Protein AF-A0A947R9L1-F1 (afdb_monomer)

pLDDT: mean 87.02, std 12.1, range [45.31, 97.56]

Foldseek 3Di:
DLLVVLLVLLLVLLVVLLVQLCCLLVVVQCVVCPVPDDPVLSVVSNVVSNVSSVVSNVSSVVSVVCSVPVPVCLVVLLVQLVVLQVQLVVLVVLLPPPCNLVVQCVDSSSNDDDPCVSVVSNVSSVSSNVSSVSSVVVVVVVVVVD

Sequence (146 aa):
MYKNILRGFLIGGGIYLFLEAVLYLFNIRLYSVETVWPDSAVSYARLINQFLGSCFLFMVILAFEVQKNIEKYQPVIKTSGLWALFYGFLLIFISLSKDFSQAFNSLSSLYVWFPFYNQYLLLEAVFLIAYSMVVFLWISKKDGKQ

Structure (mmCIF, N/CA/C/O backbone):
data_AF-A0A947R9L1-F1
#
_entry.id   AF-A0A947R9L1-F1
#
loop_
_atom_site.group_PDB
_at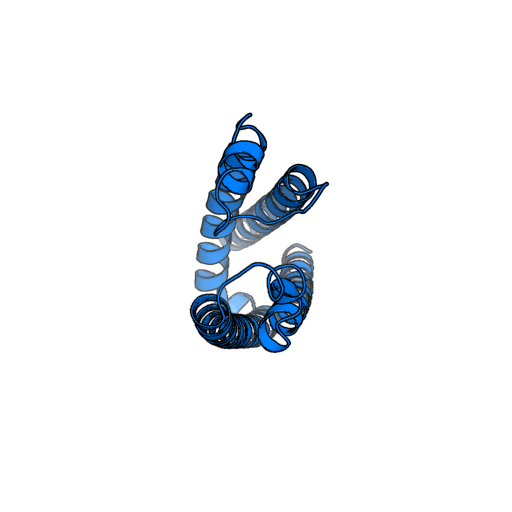om_site.id
_atom_site.type_symbol
_atom_site.label_atom_id
_atom_site.label_alt_id
_atom_site.label_comp_id
_atom_site.label_asym_id
_atom_site.label_entity_id
_atom_site.label_seq_id
_atom_site.pdbx_PDB_ins_code
_atom_site.Cartn_x
_atom_site.Cartn_y
_atom_site.Cartn_z
_atom_site.occupancy
_atom_site.B_iso_or_equiv
_atom_site.auth_seq_id
_atom_site.auth_comp_id
_atom_site.auth_asym_id
_atom_site.auth_atom_id
_atom_site.pdbx_PDB_model_num
ATOM 1 N N . MET A 1 1 ? -18.319 5.946 14.249 1.00 80.75 1 MET A N 1
ATOM 2 C CA . MET A 1 1 ? -17.795 6.805 13.166 1.00 80.75 1 MET A CA 1
ATOM 3 C C . MET A 1 1 ? -16.409 6.355 12.705 1.00 80.75 1 MET A C 1
ATOM 5 O O . MET A 1 1 ? -16.360 5.665 11.701 1.00 80.75 1 MET A O 1
ATOM 9 N N . TYR A 1 2 ? -15.322 6.600 13.454 1.00 88.12 2 TYR A N 1
ATOM 10 C CA . TYR A 1 2 ? -13.947 6.248 13.031 1.00 88.12 2 TYR A CA 1
ATOM 11 C C . TYR A 1 2 ? -13.737 4.774 12.654 1.00 88.12 2 TYR A C 1
ATOM 13 O O . TYR A 1 2 ? -13.112 4.497 11.641 1.00 88.12 2 TYR A O 1
ATOM 21 N N . LYS A 1 3 ? -14.342 3.830 13.392 1.00 89.25 3 LYS A N 1
ATOM 22 C CA . LYS A 1 3 ? -14.304 2.393 13.053 1.00 89.25 3 LYS A CA 1
ATOM 23 C C . LYS A 1 3 ? -14.872 2.101 11.655 1.00 89.25 3 LYS A C 1
ATOM 25 O O . LYS A 1 3 ? -14.294 1.311 10.924 1.00 89.25 3 LYS A O 1
ATOM 30 N N . ASN A 1 4 ? -15.972 2.751 11.267 1.00 91.81 4 ASN A N 1
ATOM 31 C CA . ASN A 1 4 ? -16.589 2.548 9.949 1.00 91.81 4 ASN A CA 1
ATOM 32 C C . ASN A 1 4 ? -15.761 3.203 8.837 1.00 91.81 4 ASN A C 1
ATOM 34 O O . ASN A 1 4 ? -15.628 2.624 7.766 1.00 91.81 4 ASN A O 1
ATOM 38 N N . ILE A 1 5 ? -15.161 4.367 9.109 1.00 94.25 5 ILE A N 1
ATOM 39 C CA . ILE A 1 5 ? -14.231 5.023 8.179 1.00 94.25 5 ILE A CA 1
ATOM 40 C C . ILE A 1 5 ? -13.006 4.128 7.954 1.00 94.25 5 ILE A C 1
ATOM 42 O O . ILE A 1 5 ? -12.636 3.871 6.815 1.00 94.25 5 ILE A O 1
ATOM 46 N N . LEU A 1 6 ? -12.432 3.576 9.027 1.00 94.25 6 LEU A N 1
ATOM 47 C CA . LEU A 1 6 ? -11.299 2.656 8.960 1.00 94.25 6 LEU A CA 1
ATOM 48 C C . LEU A 1 6 ? -11.631 1.378 8.173 1.00 94.25 6 LEU A C 1
ATOM 50 O O . LEU A 1 6 ? -10.818 0.931 7.371 1.00 94.25 6 LEU A O 1
ATOM 54 N N . ARG A 1 7 ? -12.844 0.824 8.335 1.00 95.00 7 ARG A N 1
ATOM 55 C CA . ARG A 1 7 ? -13.339 -0.264 7.467 1.00 95.00 7 ARG A CA 1
ATOM 56 C C . ARG A 1 7 ? -13.350 0.149 6.002 1.00 95.00 7 ARG A C 1
ATOM 58 O O . ARG A 1 7 ? -12.891 -0.618 5.167 1.00 95.00 7 ARG A O 1
ATOM 65 N N . GLY A 1 8 ? -13.843 1.351 5.705 1.00 95.12 8 GLY A N 1
ATOM 66 C CA . GLY A 1 8 ? -13.839 1.909 4.355 1.00 95.12 8 GLY A CA 1
ATOM 67 C C . GLY A 1 8 ? -12.434 1.975 3.757 1.00 95.12 8 GLY A C 1
ATOM 68 O O . GLY A 1 8 ? -12.235 1.498 2.645 1.00 95.12 8 GLY A O 1
ATOM 69 N N . PHE A 1 9 ? -11.449 2.468 4.515 1.00 94.94 9 PHE A N 1
ATOM 70 C CA . PHE A 1 9 ? -10.046 2.480 4.084 1.00 94.94 9 PHE A CA 1
ATOM 71 C C . PHE A 1 9 ? -9.499 1.076 3.811 1.00 94.94 9 PHE A C 1
ATOM 73 O O . PHE A 1 9 ? -8.845 0.873 2.796 1.00 94.94 9 PHE A O 1
ATOM 80 N N . LEU A 1 10 ? -9.778 0.101 4.680 1.00 95.06 10 LEU A N 1
ATOM 81 C CA . LEU A 1 10 ? -9.309 -1.276 4.493 1.00 95.06 10 LEU A CA 1
ATOM 82 C C . LEU A 1 10 ? -9.965 -1.957 3.284 1.00 95.06 10 LEU A C 1
ATOM 84 O O . LEU A 1 10 ? -9.292 -2.680 2.556 1.00 95.06 10 LEU A O 1
ATOM 88 N N . ILE A 1 11 ? -11.255 -1.706 3.038 1.00 96.56 11 ILE A N 1
ATOM 89 C CA . ILE A 1 11 ? -11.963 -2.213 1.854 1.00 96.56 11 ILE A CA 1
ATOM 90 C C . ILE A 1 11 ? -11.416 -1.555 0.587 1.00 96.56 11 ILE A C 1
ATOM 92 O O . ILE A 1 11 ? -11.067 -2.256 -0.357 1.00 96.56 11 ILE A O 1
ATOM 96 N N . GLY A 1 12 ? -11.311 -0.224 0.570 1.00 94.62 12 GLY A N 1
ATOM 97 C CA . GLY A 1 12 ? -10.774 0.520 -0.570 1.00 94.62 12 GLY A CA 1
ATOM 98 C C . GLY A 1 12 ? -9.332 0.123 -0.883 1.00 94.62 12 GLY A C 1
ATOM 99 O O . GLY A 1 12 ? -9.015 -0.171 -2.032 1.00 94.62 12 GLY A O 1
ATOM 100 N N . GLY A 1 13 ? -8.489 0.013 0.146 1.00 93.50 13 GLY A N 1
ATOM 101 C CA . GLY A 1 13 ? -7.124 -0.493 0.029 1.00 93.50 13 GLY A CA 1
ATOM 102 C C . GLY A 1 13 ? -7.082 -1.931 -0.487 1.00 93.50 13 GLY A C 1
ATOM 103 O O . GLY A 1 13 ? -6.314 -2.225 -1.392 1.00 93.50 13 GLY A O 1
ATOM 104 N N . GLY A 1 14 ? -7.953 -2.816 0.006 1.00 95.88 14 GLY A N 1
ATOM 105 C CA . GLY A 1 14 ? -8.079 -4.183 -0.506 1.00 95.88 14 GLY A CA 1
ATOM 106 C C . GLY A 1 14 ? -8.461 -4.234 -1.989 1.00 95.88 14 GLY A C 1
ATOM 107 O O . GLY A 1 14 ? -7.858 -4.981 -2.749 1.00 95.88 14 GLY A O 1
ATOM 108 N N . ILE A 1 15 ? -9.409 -3.408 -2.437 1.00 96.19 15 ILE A N 1
ATOM 109 C CA . ILE A 1 15 ? -9.782 -3.322 -3.860 1.00 96.19 15 ILE A CA 1
ATOM 110 C C . ILE A 1 15 ? -8.605 -2.814 -4.700 1.00 96.19 15 ILE A C 1
ATOM 112 O O . ILE A 1 15 ? -8.311 -3.379 -5.749 1.00 96.19 15 ILE A O 1
ATOM 116 N N . TYR A 1 16 ? -7.904 -1.785 -4.227 1.00 93.38 16 TYR A N 1
ATOM 117 C CA . TYR A 1 16 ? -6.718 -1.261 -4.898 1.00 93.38 16 TYR A CA 1
ATOM 118 C C . TYR A 1 16 ? -5.617 -2.327 -5.037 1.00 93.38 16 TYR A C 1
ATOM 120 O O . TYR A 1 16 ? -5.129 -2.561 -6.140 1.00 93.38 16 TYR A O 1
ATOM 128 N N . LEU A 1 17 ? -5.293 -3.051 -3.958 1.00 95.12 17 LEU A N 1
ATOM 129 C CA . LEU A 1 17 ? -4.298 -4.131 -3.988 1.00 95.12 17 LEU A CA 1
ATOM 130 C C . LEU A 1 17 ? -4.723 -5.281 -4.909 1.00 95.12 17 LEU A C 1
ATOM 132 O O . LEU A 1 17 ? -3.874 -5.914 -5.529 1.00 95.12 17 LEU A O 1
ATOM 136 N N . PHE A 1 18 ? -6.025 -5.549 -5.028 1.00 97.06 18 PHE A N 1
ATOM 137 C CA . PHE A 1 18 ? -6.540 -6.545 -5.965 1.00 97.06 18 PHE A CA 1
ATOM 138 C C . PHE A 1 18 ? -6.303 -6.124 -7.419 1.00 97.06 18 PHE A C 1
ATOM 140 O O . PHE A 1 18 ? -5.846 -6.934 -8.223 1.00 97.06 18 PHE A O 1
ATOM 147 N N . LEU A 1 19 ? -6.561 -4.858 -7.755 1.00 94.62 19 LEU A N 1
ATOM 148 C CA . LEU A 1 19 ? -6.281 -4.326 -9.090 1.00 94.62 19 LEU A CA 1
ATOM 149 C C . LEU A 1 19 ? -4.780 -4.355 -9.400 1.00 94.62 19 LEU A C 1
ATOM 151 O O . LEU A 1 19 ? -4.392 -4.813 -10.473 1.00 94.62 19 LEU A O 1
ATOM 155 N N . GLU A 1 20 ? -3.934 -3.953 -8.449 1.00 91.12 20 GLU A N 1
ATOM 156 C CA . GLU A 1 20 ? -2.478 -4.076 -8.575 1.00 91.12 20 GLU A CA 1
ATOM 157 C C . GLU A 1 20 ? -2.065 -5.532 -8.817 1.00 91.12 20 GLU A C 1
ATOM 159 O O . GLU A 1 20 ? -1.325 -5.817 -9.758 1.00 91.12 20 GLU A O 1
ATOM 164 N N . ALA A 1 21 ? -2.602 -6.479 -8.041 1.00 95.12 21 ALA A N 1
ATOM 165 C CA . ALA A 1 21 ? -2.315 -7.898 -8.215 1.00 95.12 21 ALA A CA 1
ATOM 166 C C . ALA A 1 21 ? -2.628 -8.392 -9.632 1.00 95.12 21 ALA A C 1
ATOM 168 O O . ALA A 1 21 ? -1.829 -9.127 -10.209 1.00 95.12 21 ALA A O 1
ATOM 169 N N . VAL A 1 22 ? -3.759 -7.969 -10.207 1.00 94.50 22 VAL A N 1
ATOM 170 C CA . VAL A 1 22 ? -4.134 -8.280 -11.594 1.00 94.50 22 VAL A CA 1
ATOM 171 C C . VAL A 1 22 ? -3.092 -7.717 -12.566 1.00 94.50 22 VAL A C 1
ATOM 173 O O . VAL A 1 22 ? -2.597 -8.453 -13.418 1.00 94.50 22 VAL A O 1
ATOM 176 N N . LEU A 1 23 ? -2.682 -6.453 -12.419 1.00 91.12 23 LEU A N 1
ATOM 177 C CA . LEU A 1 23 ? -1.663 -5.853 -13.292 1.00 91.12 23 LEU A CA 1
ATOM 178 C C . LEU A 1 23 ? -0.344 -6.641 -13.286 1.00 91.12 23 LEU A C 1
ATOM 180 O O . LEU A 1 23 ? 0.280 -6.803 -14.339 1.00 91.12 23 LEU A O 1
ATOM 184 N N . TYR A 1 24 ? 0.059 -7.146 -12.119 1.00 91.94 24 TYR A N 1
ATOM 185 C CA . TYR A 1 24 ? 1.265 -7.951 -11.955 1.00 91.94 24 TYR A CA 1
ATOM 186 C C . TYR A 1 24 ? 1.102 -9.387 -12.478 1.00 91.94 24 TYR A C 1
ATOM 188 O O . TYR A 1 24 ? 1.905 -9.830 -13.295 1.00 91.94 24 TYR A O 1
ATOM 196 N N . LEU A 1 25 ? 0.052 -10.113 -12.082 1.00 93.81 25 LEU A N 1
ATOM 197 C CA . LEU A 1 25 ? -0.156 -11.517 -12.472 1.00 93.81 25 LEU A CA 1
ATOM 198 C C . LEU A 1 25 ? -0.325 -11.691 -13.984 1.00 93.81 25 LEU A C 1
ATOM 200 O O . LEU A 1 25 ? 0.165 -12.668 -14.550 1.00 93.81 25 LEU A O 1
ATOM 204 N N . PHE A 1 26 ? -0.982 -10.732 -14.638 1.00 92.31 26 PHE A N 1
ATOM 205 C CA . PHE A 1 26 ? -1.188 -10.742 -16.086 1.00 92.31 26 PHE A CA 1
ATOM 206 C C . PHE A 1 26 ? -0.071 -10.033 -16.864 1.00 92.31 26 PHE A C 1
ATOM 208 O O . PHE A 1 26 ? -0.186 -9.873 -18.075 1.00 92.31 26 PHE A O 1
ATOM 215 N N . ASN A 1 27 ? 1.021 -9.631 -16.197 1.00 87.25 27 ASN A N 1
ATOM 216 C CA . ASN A 1 27 ? 2.189 -8.987 -16.809 1.00 87.25 27 ASN A CA 1
ATOM 217 C C . ASN A 1 27 ? 1.870 -7.731 -17.640 1.00 87.25 27 ASN A C 1
ATOM 219 O O . ASN A 1 27 ? 2.656 -7.345 -18.502 1.00 87.25 27 ASN A O 1
ATOM 223 N N . ILE A 1 28 ? 0.761 -7.047 -17.348 1.00 86.62 28 ILE A N 1
ATOM 224 C CA . ILE A 1 28 ? 0.283 -5.889 -18.122 1.00 86.62 28 ILE A CA 1
ATOM 225 C C . ILE A 1 28 ? 1.338 -4.772 -18.141 1.00 86.62 28 ILE A C 1
ATOM 227 O O . ILE A 1 28 ? 1.512 -4.079 -19.140 1.00 86.62 28 ILE A O 1
ATOM 231 N N . ARG A 1 29 ? 2.101 -4.631 -17.051 1.00 79.81 29 ARG A N 1
ATOM 232 C CA . ARG A 1 29 ? 3.173 -3.631 -16.918 1.00 79.81 29 ARG A CA 1
ATOM 233 C C . ARG A 1 29 ? 4.398 -3.897 -17.796 1.00 79.81 29 ARG A C 1
ATOM 235 O O . ARG A 1 29 ? 5.202 -2.989 -17.967 1.00 79.81 29 ARG A O 1
ATOM 242 N N . LEU A 1 30 ? 4.558 -5.108 -18.332 1.00 85.50 30 LEU A N 1
ATOM 243 C CA . LEU A 1 30 ? 5.708 -5.455 -19.170 1.00 85.50 30 LEU A CA 1
ATOM 244 C C . LEU A 1 30 ? 5.465 -5.181 -20.658 1.00 85.50 30 LEU A C 1
ATOM 246 O O . LEU A 1 30 ? 6.431 -5.107 -21.411 1.00 85.50 30 LEU A O 1
ATOM 250 N N . TYR A 1 31 ? 4.218 -4.955 -21.087 1.00 84.94 31 TYR A N 1
ATOM 251 C CA . TYR A 1 31 ? 3.885 -4.784 -22.508 1.00 84.94 31 TYR A CA 1
ATOM 252 C C . TYR A 1 31 ? 4.679 -3.681 -23.215 1.00 84.94 31 TYR A C 1
ATOM 254 O O . TYR A 1 31 ? 4.996 -3.817 -24.392 1.00 84.94 31 TYR A O 1
ATOM 262 N N . SER A 1 32 ? 5.031 -2.602 -22.515 1.00 77.12 32 SER A N 1
ATOM 263 C CA . SER A 1 32 ? 5.804 -1.497 -23.093 1.00 77.12 32 SER A CA 1
ATOM 264 C C . SER A 1 32 ? 7.302 -1.786 -23.232 1.00 77.12 32 SER A C 1
ATOM 266 O O . SER A 1 32 ? 7.981 -1.072 -23.966 1.00 77.12 32 SER A O 1
ATOM 268 N N . VAL A 1 33 ? 7.829 -2.798 -22.536 1.00 79.12 33 VAL A N 1
ATOM 269 C CA . VAL A 1 33 ? 9.270 -3.101 -22.493 1.00 79.12 33 VAL A CA 1
ATOM 270 C C . VAL A 1 33 ? 9.633 -4.414 -23.179 1.00 79.12 33 VAL A C 1
ATOM 272 O O . VAL A 1 33 ? 10.802 -4.622 -23.490 1.00 79.12 33 VAL A O 1
ATOM 275 N N . GLU A 1 34 ? 8.656 -5.273 -23.484 1.00 83.12 34 GLU A N 1
ATOM 276 C CA . GLU A 1 34 ? 8.879 -6.566 -24.150 1.00 83.12 34 GLU A CA 1
ATOM 277 C C . GLU A 1 34 ? 9.578 -6.448 -25.510 1.00 83.12 34 GLU A C 1
ATOM 279 O O . GLU A 1 34 ? 10.332 -7.338 -25.882 1.00 83.12 34 GLU A O 1
ATOM 284 N N . THR A 1 35 ? 9.383 -5.345 -26.238 1.00 82.25 35 THR A N 1
ATOM 285 C CA . THR A 1 35 ? 10.028 -5.121 -27.544 1.00 82.25 35 THR A CA 1
ATOM 286 C C . THR A 1 35 ? 11.398 -4.446 -27.448 1.00 82.25 35 THR A C 1
ATOM 288 O O . THR A 1 35 ? 12.048 -4.244 -28.470 1.00 82.25 35 THR A O 1
ATOM 291 N N . VAL A 1 36 ? 11.814 -4.027 -26.249 1.00 82.56 36 VAL A N 1
ATOM 292 C CA . VAL A 1 36 ? 13.035 -3.233 -26.020 1.00 82.56 36 VAL A CA 1
ATOM 293 C C . VAL A 1 36 ? 14.043 -3.997 -25.163 1.00 82.56 36 VAL A C 1
ATOM 295 O O . VAL A 1 36 ? 15.251 -3.846 -25.338 1.00 82.56 36 VAL A O 1
ATOM 298 N N . TRP A 1 37 ? 13.567 -4.800 -24.214 1.00 85.56 37 TRP A N 1
ATOM 299 C CA . TRP A 1 37 ? 14.410 -5.532 -23.277 1.00 85.56 37 TRP A CA 1
ATOM 300 C C . TRP A 1 37 ? 14.853 -6.891 -23.838 1.00 85.56 37 TRP A C 1
ATOM 302 O O . TRP A 1 37 ? 14.111 -7.513 -24.593 1.00 85.56 37 TRP A O 1
ATOM 312 N N . PRO A 1 38 ? 16.032 -7.404 -23.434 1.00 88.88 38 PRO A N 1
ATOM 313 C CA . PRO A 1 38 ? 16.433 -8.773 -23.745 1.00 88.88 38 PRO A CA 1
ATOM 314 C C . PRO A 1 38 ? 15.465 -9.805 -23.147 1.00 88.88 38 PRO A C 1
ATOM 316 O O . PRO A 1 38 ? 14.998 -9.638 -22.017 1.00 88.88 38 PRO A O 1
ATOM 319 N N . ASP A 1 39 ? 15.259 -10.928 -23.840 1.00 89.50 39 ASP A N 1
ATOM 320 C CA . ASP A 1 39 ? 14.345 -12.003 -23.411 1.00 89.50 39 ASP A CA 1
ATOM 321 C C . ASP A 1 39 ? 14.630 -12.530 -21.997 1.00 89.50 39 ASP A C 1
ATOM 323 O O . ASP A 1 39 ? 13.712 -12.891 -21.255 1.00 89.50 39 ASP A O 1
ATOM 327 N N . SER A 1 40 ? 15.903 -12.556 -21.594 1.00 90.50 40 SER A N 1
ATOM 328 C CA . SER A 1 40 ? 16.318 -12.966 -20.250 1.00 90.50 40 SER A CA 1
ATOM 329 C C . SER A 1 40 ? 15.808 -12.008 -19.168 1.00 90.50 40 SER A C 1
ATOM 331 O O . SER A 1 40 ? 15.322 -12.459 -18.130 1.00 90.50 40 SER A O 1
ATOM 333 N N . ALA A 1 41 ? 15.852 -10.697 -19.423 1.00 87.38 41 ALA A N 1
ATOM 334 C CA . ALA A 1 41 ? 15.333 -9.676 -18.519 1.00 87.38 41 ALA A CA 1
ATOM 335 C C . ALA A 1 41 ? 13.801 -9.729 -18.438 1.00 87.38 41 ALA A C 1
ATOM 337 O O . ALA A 1 41 ? 13.246 -9.682 -17.341 1.00 87.38 41 ALA A O 1
ATOM 338 N N . VAL A 1 42 ? 13.121 -9.906 -19.577 1.00 89.06 42 VAL A N 1
ATOM 339 C CA . VAL A 1 42 ? 11.658 -10.069 -19.628 1.00 89.06 42 VAL A CA 1
ATOM 340 C C . VAL A 1 42 ? 11.222 -11.319 -18.860 1.00 89.06 42 VAL A C 1
ATOM 342 O O . VAL A 1 42 ? 10.304 -11.258 -18.045 1.00 89.06 42 VAL A O 1
ATOM 345 N N . SER A 1 43 ? 11.900 -12.450 -19.067 1.00 90.62 43 SER A N 1
ATOM 346 C CA . SER A 1 43 ? 11.583 -13.716 -18.392 1.00 90.62 43 SER A CA 1
ATOM 347 C C . SER A 1 43 ? 11.750 -13.615 -16.875 1.00 90.62 43 SER A C 1
ATOM 349 O O . SER A 1 43 ? 10.874 -14.052 -16.126 1.00 90.62 43 SER A O 1
ATOM 351 N N . TYR A 1 44 ? 12.835 -12.985 -16.416 1.00 91.19 44 TYR A N 1
ATOM 352 C CA . TYR A 1 44 ? 13.043 -12.711 -14.996 1.00 91.19 44 TYR A CA 1
ATOM 353 C C . TYR A 1 44 ? 11.959 -11.781 -14.433 1.00 91.19 44 TYR A C 1
ATOM 355 O O . TYR A 1 44 ? 11.353 -12.083 -13.405 1.00 91.19 44 TYR A O 1
ATOM 363 N N . ALA A 1 45 ? 11.652 -10.683 -15.129 1.00 89.69 45 ALA A N 1
ATOM 364 C CA . ALA A 1 45 ? 10.632 -9.731 -14.701 1.00 89.69 45 ALA A CA 1
ATOM 365 C C . ALA A 1 45 ? 9.234 -10.365 -14.604 1.00 89.69 45 ALA A C 1
ATOM 367 O O . ALA A 1 45 ? 8.507 -10.080 -13.655 1.00 89.69 45 ALA A O 1
ATOM 368 N N . ARG A 1 46 ? 8.869 -11.272 -15.522 1.00 91.69 46 ARG A N 1
ATOM 369 C CA . ARG A 1 46 ? 7.595 -12.015 -15.466 1.00 91.69 46 ARG A CA 1
ATOM 370 C C . ARG A 1 46 ? 7.477 -12.864 -14.199 1.00 91.69 46 ARG A C 1
ATOM 372 O O . ARG A 1 46 ? 6.426 -12.854 -13.560 1.00 91.69 46 ARG A O 1
ATOM 379 N N . LEU A 1 47 ? 8.546 -13.563 -13.809 1.00 93.19 47 LEU A N 1
ATOM 380 C CA . LEU A 1 47 ? 8.570 -14.353 -12.573 1.00 93.19 47 LEU A CA 1
ATOM 381 C C . LEU A 1 47 ? 8.378 -13.458 -11.341 1.00 93.19 47 LEU A C 1
ATOM 383 O O . LEU A 1 47 ? 7.551 -13.751 -10.476 1.00 93.19 47 LEU A O 1
ATOM 387 N N . ILE A 1 48 ? 9.115 -12.345 -11.281 1.00 93.31 48 ILE A N 1
ATOM 388 C CA . ILE A 1 48 ? 9.018 -11.381 -10.180 1.00 93.31 48 ILE A CA 1
ATOM 389 C C . ILE A 1 48 ? 7.618 -10.768 -10.108 1.00 93.31 48 ILE A C 1
ATOM 391 O O . ILE A 1 48 ? 7.040 -10.698 -9.025 1.00 93.31 48 ILE A O 1
ATOM 395 N N . ASN A 1 49 ? 7.031 -10.395 -11.245 1.00 91.62 49 ASN A N 1
ATOM 396 C CA . ASN A 1 49 ? 5.667 -9.885 -11.308 1.00 91.62 49 ASN A CA 1
ATOM 397 C C . ASN A 1 49 ? 4.650 -10.903 -10.782 1.00 91.62 49 ASN A C 1
ATOM 399 O O . ASN A 1 49 ? 3.813 -10.552 -9.957 1.00 91.62 49 ASN A O 1
ATOM 403 N N . GLN A 1 50 ? 4.729 -12.171 -11.186 1.00 93.38 50 GLN A N 1
ATOM 404 C CA . GLN A 1 50 ? 3.807 -13.198 -10.691 1.00 93.38 50 GLN A CA 1
ATOM 405 C C . GLN A 1 50 ? 3.922 -13.407 -9.176 1.00 93.38 50 GLN A C 1
ATOM 407 O O . GLN A 1 50 ? 2.908 -13.545 -8.482 1.00 93.38 50 GLN A O 1
ATOM 412 N N . PHE A 1 51 ? 5.149 -13.386 -8.651 1.00 95.31 51 PHE A N 1
ATOM 413 C CA . PHE A 1 51 ? 5.392 -13.458 -7.215 1.00 95.31 51 PHE A CA 1
ATOM 414 C C . PHE A 1 51 ? 4.791 -12.250 -6.482 1.00 95.31 51 PHE A C 1
ATOM 416 O O . PHE A 1 51 ? 4.000 -12.424 -5.555 1.00 95.31 51 PHE A O 1
ATOM 423 N N . LEU A 1 52 ? 5.086 -11.030 -6.945 1.00 93.38 52 LEU A N 1
ATOM 424 C CA . LEU A 1 52 ? 4.540 -9.793 -6.379 1.00 93.38 52 LEU A CA 1
ATOM 425 C C . LEU A 1 52 ? 3.011 -9.769 -6.421 1.00 93.38 52 LEU A C 1
ATOM 427 O O . LEU A 1 52 ? 2.370 -9.454 -5.421 1.00 93.38 52 LEU A O 1
ATOM 431 N N . GLY A 1 53 ? 2.415 -10.160 -7.545 1.00 95.00 53 GLY A N 1
ATOM 432 C CA . GLY A 1 53 ? 0.968 -10.249 -7.691 1.00 95.00 53 GLY A CA 1
ATOM 433 C C . GLY A 1 53 ? 0.334 -11.237 -6.707 1.00 95.00 53 GLY A C 1
ATOM 434 O O . GLY A 1 53 ? -0.697 -10.939 -6.104 1.00 95.00 53 GLY A O 1
ATOM 435 N N . SER A 1 54 ? 0.991 -12.372 -6.452 1.00 96.44 54 SER A N 1
ATOM 436 C CA . SER A 1 54 ? 0.559 -13.338 -5.432 1.00 96.44 54 SER A CA 1
ATOM 437 C C . SER A 1 54 ? 0.636 -12.753 -4.016 1.00 96.44 54 SER A C 1
ATOM 439 O O . SER A 1 54 ? -0.294 -12.924 -3.223 1.00 96.44 54 SER A O 1
ATOM 441 N N . CYS A 1 55 ? 1.699 -12.005 -3.700 1.00 97.00 55 CYS A N 1
ATOM 442 C CA . CYS A 1 55 ? 1.807 -11.27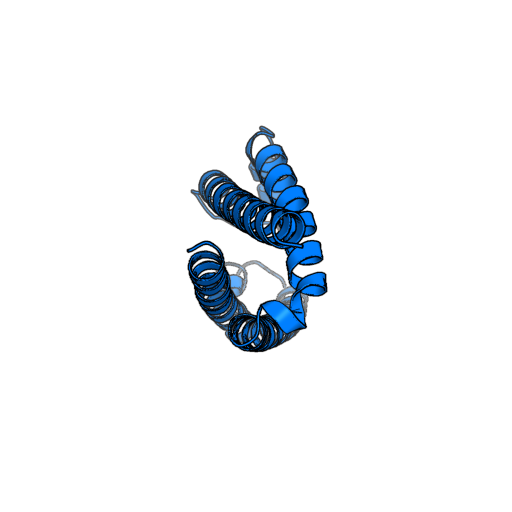2 -2.437 1.00 97.00 55 CYS A CA 1
ATOM 443 C C . CYS A 1 55 ? 0.688 -10.234 -2.286 1.00 97.00 55 CYS A C 1
ATOM 445 O O . CYS A 1 55 ? 0.091 -10.133 -1.214 1.00 97.00 55 CYS A O 1
ATOM 447 N N . PHE A 1 56 ? 0.355 -9.500 -3.351 1.00 96.12 56 PHE A N 1
ATOM 448 C CA . PHE A 1 56 ? -0.752 -8.549 -3.323 1.00 96.12 56 PHE A CA 1
ATOM 449 C C . PHE A 1 56 ? -2.092 -9.237 -3.058 1.00 96.12 56 PHE A C 1
ATOM 451 O O . PHE A 1 56 ? -2.809 -8.798 -2.163 1.00 96.12 56 PHE A O 1
ATOM 458 N N . LEU A 1 57 ? -2.406 -10.359 -3.720 1.00 96.56 57 LEU A N 1
ATOM 459 C CA . LEU A 1 57 ? -3.622 -11.131 -3.417 1.00 96.56 57 LEU A CA 1
ATOM 460 C C . LEU A 1 57 ? -3.680 -11.594 -1.957 1.00 96.56 57 LEU A C 1
ATOM 462 O O . LEU A 1 57 ? -4.736 -11.530 -1.327 1.00 96.56 57 LEU A O 1
ATOM 466 N N . PHE A 1 58 ? -2.554 -12.022 -1.388 1.00 97.25 58 PHE A N 1
ATOM 467 C CA . PHE A 1 58 ? -2.503 -12.370 0.028 1.00 97.25 58 PHE A CA 1
ATOM 468 C C . PHE A 1 58 ? -2.825 -11.160 0.921 1.00 97.25 58 PHE A C 1
ATOM 470 O O . PHE A 1 58 ? -3.641 -11.261 1.839 1.00 97.25 58 PHE A O 1
ATOM 477 N N . MET A 1 59 ? -2.269 -9.987 0.607 1.00 95.75 59 MET A N 1
ATOM 478 C CA . MET A 1 59 ? -2.573 -8.744 1.322 1.00 95.75 59 MET A CA 1
ATOM 479 C C . MET A 1 59 ? -4.043 -8.32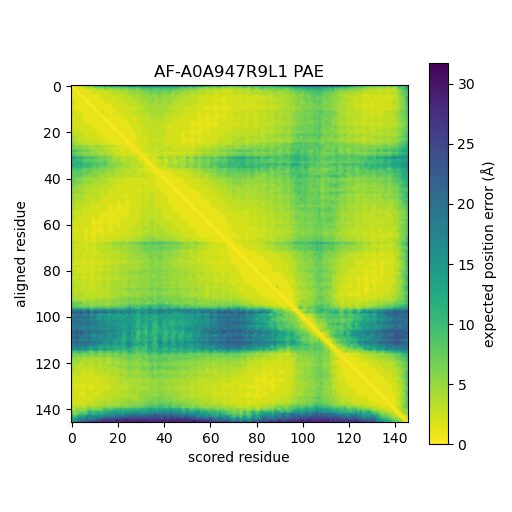2 1.185 1.00 95.75 59 MET A C 1
ATOM 481 O O . MET A 1 59 ? -4.613 -7.815 2.150 1.00 95.75 59 MET A O 1
ATOM 485 N N . VAL A 1 60 ? -4.685 -8.579 0.040 1.00 97.56 60 VAL A N 1
ATOM 486 C CA . VAL A 1 60 ? -6.132 -8.367 -0.158 1.00 97.56 60 VAL A CA 1
ATOM 487 C C . VAL A 1 60 ? -6.940 -9.200 0.835 1.00 97.56 60 VAL A C 1
ATOM 489 O O . VAL A 1 60 ? -7.816 -8.670 1.522 1.00 97.56 60 VAL A O 1
ATOM 492 N N . ILE A 1 61 ? -6.627 -10.494 0.955 1.00 96.69 61 ILE A N 1
ATOM 493 C CA . ILE A 1 61 ? -7.298 -11.400 1.899 1.00 96.69 61 ILE A CA 1
ATOM 494 C C . ILE A 1 61 ? -7.123 -10.889 3.331 1.00 96.69 61 ILE A C 1
ATOM 496 O O . ILE A 1 61 ? -8.100 -10.803 4.079 1.00 96.69 61 ILE A O 1
ATOM 500 N N . LEU A 1 62 ? -5.904 -10.486 3.702 1.00 95.62 62 LEU A N 1
ATOM 501 C CA . LEU A 1 62 ? -5.630 -9.923 5.023 1.00 95.62 62 LEU A CA 1
ATOM 502 C C . LEU A 1 62 ? -6.415 -8.632 5.275 1.00 95.62 62 LEU A C 1
ATOM 504 O O . LEU A 1 62 ? -7.009 -8.491 6.341 1.00 95.62 62 LEU A O 1
ATOM 508 N N . ALA A 1 63 ? -6.476 -7.711 4.310 1.00 95.44 63 ALA A N 1
ATOM 509 C CA . ALA A 1 63 ? -7.241 -6.473 4.441 1.00 95.44 63 ALA A CA 1
ATOM 510 C C . ALA A 1 63 ? 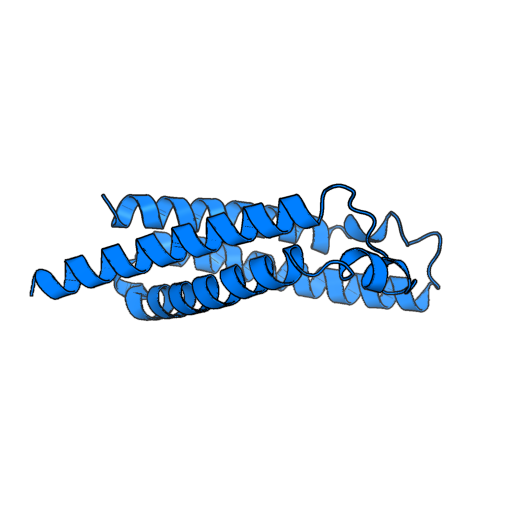-8.737 -6.755 4.673 1.00 95.44 63 ALA A C 1
ATOM 512 O O . ALA A 1 63 ? -9.352 -6.181 5.581 1.00 95.44 63 ALA A O 1
ATOM 513 N N . PHE A 1 64 ? -9.311 -7.697 3.915 1.00 96.44 64 PHE A N 1
ATOM 514 C CA . PHE A 1 64 ? -10.703 -8.115 4.075 1.00 96.44 64 PHE A CA 1
ATOM 515 C C . PHE A 1 64 ? -10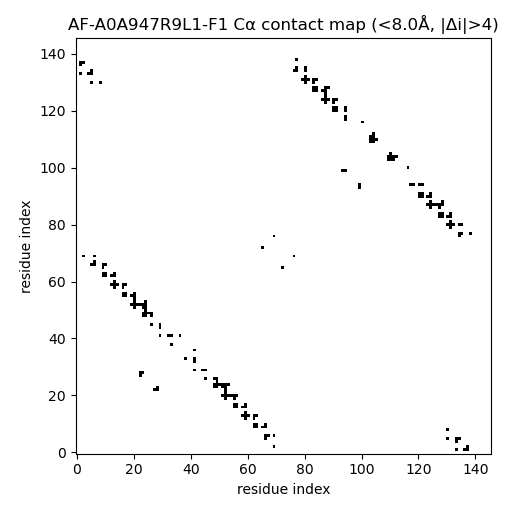.976 -8.891 5.362 1.00 96.44 64 PHE A C 1
ATOM 517 O O . PHE A 1 64 ? -12.106 -8.855 5.853 1.00 96.44 64 PHE A O 1
ATOM 524 N N . GLU A 1 65 ? -9.986 -9.572 5.928 1.00 96.12 65 GLU A N 1
ATOM 525 C CA . GLU A 1 65 ? -10.129 -10.236 7.221 1.00 96.12 65 GLU A CA 1
ATOM 526 C C . GLU A 1 65 ? -10.021 -9.234 8.380 1.00 96.12 65 GLU A C 1
ATOM 528 O O . GLU A 1 65 ? -10.876 -9.202 9.269 1.00 96.12 65 GLU A O 1
ATOM 533 N N . VAL A 1 66 ? -9.041 -8.328 8.324 1.00 95.62 66 VAL A N 1
ATOM 534 C CA . VAL A 1 66 ? -8.828 -7.282 9.334 1.00 95.62 66 VAL A CA 1
ATOM 535 C C . VAL A 1 66 ? -10.039 -6.350 9.436 1.00 95.62 66 VAL A C 1
ATOM 537 O O . VAL A 1 66 ? -10.454 -6.012 10.547 1.00 95.62 66 VAL A O 1
ATOM 540 N N . GLN A 1 67 ? -10.669 -5.972 8.316 1.00 95.38 67 GLN A N 1
ATOM 541 C CA . GLN A 1 67 ? -11.832 -5.071 8.351 1.00 95.38 67 GLN A CA 1
ATOM 542 C C . GLN A 1 67 ? -13.046 -5.672 9.083 1.00 95.38 67 GLN A C 1
ATOM 544 O O . GLN A 1 67 ? -13.790 -4.934 9.747 1.00 95.38 67 GLN A O 1
ATOM 549 N N . LYS A 1 68 ? -13.228 -7.005 9.034 1.00 94.31 68 LYS A N 1
ATOM 550 C CA . LYS A 1 68 ? -14.341 -7.679 9.724 1.00 94.31 68 LYS A CA 1
ATOM 551 C C . LYS A 1 68 ? -14.219 -7.465 11.228 1.00 94.31 68 LYS A C 1
ATOM 553 O O . LYS A 1 68 ? -15.176 -7.020 11.870 1.00 94.31 68 LYS A O 1
ATOM 558 N N . ASN A 1 69 ? -13.021 -7.699 11.771 1.00 93.25 69 ASN A N 1
ATOM 559 C CA . ASN A 1 69 ? -12.759 -7.675 13.208 1.00 93.25 69 ASN A CA 1
ATOM 560 C C . ASN A 1 69 ? -11.603 -6.737 13.603 1.00 93.25 69 ASN A C 1
ATOM 562 O O . ASN A 1 69 ? -10.597 -7.146 14.177 1.00 93.25 69 ASN A O 1
ATOM 566 N N . ILE A 1 70 ? -11.785 -5.444 13.327 1.00 93.00 70 ILE A N 1
ATOM 567 C CA . ILE A 1 70 ? -10.804 -4.375 13.595 1.00 93.00 70 ILE A CA 1
ATOM 568 C C . ILE A 1 70 ? -10.264 -4.379 15.031 1.00 93.00 70 ILE A C 1
ATOM 570 O O . ILE A 1 70 ? -9.091 -4.094 15.252 1.00 93.00 70 ILE A O 1
ATOM 574 N N . GLU A 1 71 ? -11.102 -4.686 16.022 1.00 91.94 71 GLU A N 1
ATOM 575 C CA . GLU A 1 71 ? -10.685 -4.663 17.429 1.00 91.94 71 GLU A CA 1
ATOM 576 C C . GLU A 1 71 ? -9.693 -5.778 17.749 1.00 91.94 71 GLU A C 1
ATOM 578 O O . GLU A 1 71 ? -8.703 -5.519 18.430 1.00 91.94 71 GLU A O 1
ATOM 583 N N . LYS A 1 72 ? -9.917 -6.981 17.205 1.00 94.50 72 LYS A N 1
ATOM 584 C CA . LYS A 1 72 ? -8.998 -8.118 17.343 1.00 94.50 72 LYS A CA 1
ATOM 585 C C . LYS A 1 72 ? -7.620 -7.806 16.753 1.00 94.50 72 LYS A C 1
ATOM 587 O O . LYS A 1 72 ? -6.608 -8.218 17.308 1.00 94.50 72 LYS A O 1
ATOM 592 N N . TYR A 1 73 ? -7.578 -7.060 15.651 1.00 95.19 73 TYR A N 1
ATOM 593 C CA . TYR A 1 73 ? -6.350 -6.751 14.913 1.00 95.19 73 TYR A CA 1
ATOM 594 C C . TYR A 1 73 ? -5.768 -5.363 15.227 1.00 95.19 73 TYR A C 1
ATOM 596 O O . TYR A 1 73 ? -4.959 -4.847 14.456 1.00 95.19 73 TYR A O 1
ATOM 604 N N . GLN A 1 74 ? -6.122 -4.756 16.367 1.00 93.25 74 GLN A N 1
ATOM 605 C CA . GLN A 1 74 ? -5.647 -3.419 16.746 1.00 93.25 74 GLN A CA 1
ATOM 606 C C . GLN A 1 74 ? -4.118 -3.232 16.636 1.00 93.25 74 GLN A C 1
ATOM 608 O O . GLN A 1 74 ? -3.714 -2.208 16.081 1.00 93.25 74 GLN A O 1
ATOM 613 N N . PRO A 1 75 ? -3.252 -4.158 17.106 1.00 94.12 75 PRO A N 1
ATOM 614 C CA . PRO A 1 75 ? -1.803 -3.977 16.996 1.00 94.12 75 PRO A CA 1
ATOM 615 C C . PRO A 1 75 ? -1.332 -3.906 15.541 1.00 94.12 75 PRO A C 1
ATOM 617 O O . PRO A 1 75 ? -0.536 -3.040 15.194 1.00 94.12 75 PRO A O 1
ATOM 620 N N . VAL A 1 76 ? -1.882 -4.763 14.676 1.00 94.12 76 VAL A N 1
ATOM 621 C CA . VAL A 1 76 ? -1.566 -4.789 13.240 1.00 94.12 76 VAL A CA 1
ATOM 622 C C . VAL A 1 76 ? -1.974 -3.473 12.588 1.00 94.12 76 VAL A C 1
ATOM 624 O O . VAL A 1 76 ? -1.183 -2.860 11.877 1.00 94.12 76 VAL A O 1
ATOM 627 N N . ILE A 1 77 ? -3.181 -2.991 12.890 1.00 94.75 77 ILE A N 1
ATOM 628 C CA . ILE A 1 77 ? -3.694 -1.719 12.375 1.00 94.75 77 ILE A CA 1
ATOM 629 C C . ILE A 1 77 ? -2.815 -0.556 12.844 1.00 94.75 77 ILE A C 1
ATOM 631 O O . ILE A 1 77 ? -2.419 0.269 12.023 1.00 94.75 77 ILE A O 1
ATOM 635 N N . LYS A 1 78 ? -2.442 -0.509 14.128 1.00 94.75 78 LYS A N 1
ATOM 636 C CA . LYS A 1 78 ? -1.555 0.528 14.674 1.00 94.75 78 LYS A CA 1
ATOM 637 C C . LYS A 1 78 ? -0.203 0.546 13.958 1.00 94.75 78 LYS A C 1
ATOM 639 O O . LYS A 1 78 ? 0.233 1.604 13.510 1.00 94.75 78 LYS A O 1
ATOM 644 N N . THR A 1 79 ? 0.431 -0.615 13.811 1.00 95.00 79 THR A N 1
ATOM 645 C CA . THR A 1 79 ? 1.718 -0.746 13.116 1.00 95.00 79 THR A CA 1
ATOM 646 C C . THR A 1 79 ? 1.600 -0.358 11.644 1.00 95.00 79 THR A C 1
ATOM 648 O O . THR A 1 79 ? 2.444 0.375 11.137 1.00 95.00 79 THR A O 1
ATOM 651 N N . SER A 1 80 ? 0.521 -0.764 10.968 1.00 94.44 80 SER A N 1
ATOM 652 C CA . SER A 1 80 ? 0.264 -0.355 9.582 1.00 94.44 80 SER A CA 1
ATOM 653 C C . SER A 1 80 ? 0.039 1.156 9.450 1.00 94.44 80 SER A C 1
ATOM 655 O O . SER A 1 80 ? 0.484 1.749 8.477 1.00 94.44 80 SER A O 1
ATOM 657 N N . GLY A 1 81 ? -0.595 1.801 10.437 1.00 95.00 81 GLY A N 1
ATOM 658 C CA . GLY A 1 81 ? -0.792 3.251 10.470 1.00 95.00 81 GLY A CA 1
ATOM 659 C C . GLY A 1 81 ? 0.525 4.016 10.609 1.00 95.00 81 GLY A C 1
ATOM 660 O O . GLY A 1 81 ? 0.727 5.010 9.915 1.00 95.00 81 GLY A O 1
ATOM 661 N N . LEU A 1 82 ? 1.447 3.531 11.449 1.00 95.56 82 LEU A N 1
ATOM 662 C CA . LEU A 1 82 ? 2.804 4.084 11.562 1.00 95.56 82 LEU A CA 1
ATOM 663 C C . LEU A 1 82 ? 3.583 3.943 10.250 1.00 95.56 82 LEU A C 1
ATOM 665 O O . LEU A 1 82 ? 4.175 4.913 9.781 1.00 95.56 82 LEU A O 1
ATOM 669 N N . TRP A 1 83 ? 3.530 2.761 9.633 1.00 95.81 83 TRP A N 1
ATOM 670 C CA . TRP A 1 83 ? 4.156 2.526 8.333 1.00 95.81 83 TRP A CA 1
ATOM 671 C C . TRP A 1 83 ? 3.563 3.397 7.230 1.00 95.81 83 TRP A C 1
ATOM 673 O O . TRP A 1 83 ? 4.316 3.976 6.454 1.00 95.81 83 TRP A O 1
ATOM 683 N N . ALA A 1 84 ? 2.239 3.545 7.190 1.00 94.94 84 ALA A N 1
ATOM 684 C CA . ALA A 1 84 ? 1.568 4.411 6.229 1.00 94.94 84 ALA A CA 1
ATOM 685 C C . ALA A 1 84 ? 1.982 5.878 6.400 1.00 94.94 84 ALA A C 1
ATOM 687 O O . ALA A 1 84 ? 2.199 6.564 5.409 1.00 94.94 84 ALA A O 1
ATOM 688 N N . LEU A 1 85 ? 2.158 6.353 7.639 1.00 96.69 85 LEU A N 1
ATOM 689 C CA . LEU A 1 85 ? 2.640 7.712 7.885 1.00 96.69 85 LEU A CA 1
ATOM 690 C C . LEU A 1 85 ? 4.059 7.907 7.351 1.00 96.69 85 LEU A C 1
ATOM 692 O O . LEU A 1 85 ? 4.315 8.845 6.601 1.00 96.69 85 LEU A O 1
ATOM 696 N N . PHE A 1 86 ? 4.968 7.006 7.733 1.00 96.56 86 PHE A N 1
ATOM 697 C CA . PHE A 1 86 ? 6.356 7.040 7.284 1.00 96.56 86 PHE A CA 1
ATOM 698 C C . PHE A 1 86 ? 6.440 7.005 5.755 1.00 96.56 86 PHE A C 1
ATOM 700 O O . PHE A 1 86 ? 7.087 7.856 5.146 1.00 96.56 86 PHE A O 1
ATOM 707 N N . TYR A 1 87 ? 5.740 6.056 5.136 1.00 94.44 87 TYR A N 1
ATOM 708 C CA . TYR A 1 87 ? 5.754 5.885 3.692 1.00 94.44 87 TYR A CA 1
ATOM 709 C C . TYR A 1 87 ? 5.100 7.070 2.970 1.00 94.44 87 TYR A C 1
ATOM 711 O O . TYR A 1 87 ? 5.654 7.561 1.994 1.00 94.44 87 TYR A O 1
ATOM 719 N N . GLY A 1 88 ? 4.000 7.619 3.491 1.00 94.31 88 GLY A N 1
ATOM 720 C CA . GLY A 1 88 ? 3.373 8.822 2.940 1.00 94.31 88 GLY A CA 1
ATOM 721 C C . GLY A 1 88 ? 4.318 10.029 2.923 1.00 94.31 88 GLY A C 1
ATOM 722 O O . GLY A 1 88 ? 4.426 10.713 1.907 1.00 94.31 88 GLY A O 1
ATOM 723 N N . PHE A 1 89 ? 5.076 10.263 4.000 1.00 94.88 89 PHE A N 1
ATOM 724 C CA . PHE A 1 89 ? 6.098 11.317 4.010 1.00 94.88 89 PHE A CA 1
ATOM 725 C C . PHE A 1 89 ? 7.246 11.042 3.039 1.00 94.88 89 PHE A C 1
ATOM 727 O O . PHE A 1 89 ? 7.718 11.970 2.379 1.00 94.88 89 PHE A O 1
ATOM 734 N N . LEU A 1 90 ? 7.671 9.783 2.916 1.00 93.44 90 LEU A N 1
ATOM 735 C CA . LEU A 1 90 ? 8.681 9.386 1.939 1.00 93.44 90 LEU A CA 1
ATOM 736 C C . LEU A 1 90 ? 8.219 9.697 0.507 1.00 93.44 90 LEU A C 1
ATOM 738 O O . LEU A 1 90 ? 8.988 10.257 -0.270 1.00 93.44 90 LEU A O 1
ATOM 742 N N . LEU A 1 91 ? 6.961 9.400 0.171 1.00 90.88 91 LEU A N 1
ATOM 743 C CA . LEU A 1 91 ? 6.387 9.698 -1.143 1.00 90.88 91 LEU A CA 1
ATOM 744 C C . LEU A 1 91 ? 6.314 11.205 -1.426 1.00 90.88 91 LEU A C 1
ATOM 746 O O . LEU A 1 91 ? 6.635 11.630 -2.535 1.00 90.88 91 LEU A O 1
ATOM 750 N N . ILE A 1 92 ? 5.964 12.025 -0.428 1.00 90.75 92 ILE A N 1
ATOM 751 C CA . ILE A 1 92 ? 6.008 13.493 -0.552 1.00 90.75 92 ILE A CA 1
ATOM 752 C C . ILE A 1 92 ? 7.438 13.961 -0.824 1.00 90.75 92 ILE A C 1
ATOM 754 O O . ILE A 1 92 ? 7.661 14.746 -1.744 1.00 90.75 92 ILE A O 1
ATOM 758 N N . PHE A 1 93 ? 8.411 13.471 -0.054 1.00 89.31 93 PHE A N 1
ATOM 759 C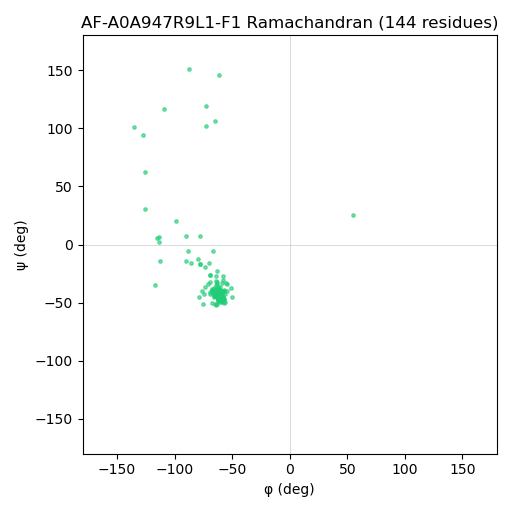 CA . PHE A 1 93 ? 9.818 13.820 -0.241 1.00 89.31 93 PHE A CA 1
ATOM 760 C C . PHE A 1 93 ? 10.303 13.474 -1.655 1.00 89.31 93 PHE A C 1
ATOM 762 O O . PHE A 1 93 ? 10.879 14.324 -2.336 1.00 89.31 93 PHE A O 1
ATOM 769 N N . ILE A 1 94 ? 10.000 12.260 -2.124 1.00 85.19 94 ILE A N 1
ATOM 770 C CA . ILE A 1 94 ? 10.322 11.808 -3.481 1.00 85.19 94 ILE A CA 1
ATOM 771 C C . ILE A 1 94 ? 9.654 12.714 -4.519 1.00 85.19 94 ILE A C 1
ATOM 773 O O . ILE A 1 94 ? 10.324 13.189 -5.434 1.00 85.19 94 ILE A O 1
ATOM 777 N N . SER A 1 95 ? 8.365 13.023 -4.363 1.00 84.06 95 SER A N 1
ATOM 778 C CA . SER A 1 95 ? 7.646 13.868 -5.320 1.00 84.06 95 SER A 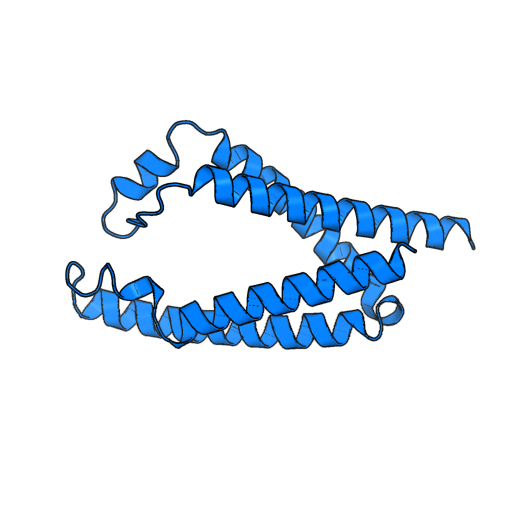CA 1
ATOM 779 C C . SER A 1 95 ? 8.173 15.307 -5.392 1.00 84.06 95 SER A C 1
ATOM 781 O O 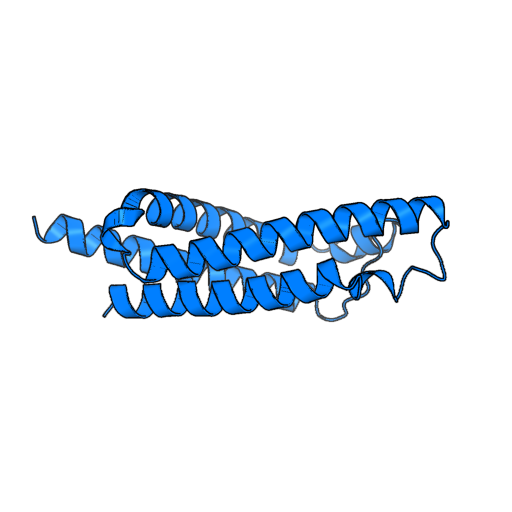. SER A 1 95 ? 7.984 15.959 -6.419 1.00 84.06 95 SER A O 1
ATOM 783 N N . LEU A 1 96 ? 8.766 15.832 -4.318 1.00 83.75 96 LEU A N 1
ATOM 784 C CA . LEU A 1 96 ? 9.332 17.185 -4.282 1.00 83.75 96 LEU A CA 1
ATOM 785 C C . LEU A 1 96 ? 10.774 17.240 -4.801 1.00 83.75 96 LEU A C 1
ATOM 787 O O . LEU A 1 96 ? 11.280 18.322 -5.112 1.00 83.75 96 LEU A O 1
ATOM 791 N N . SER A 1 97 ? 11.447 16.092 -4.901 1.00 82.31 97 SER A N 1
ATOM 792 C CA . SER A 1 97 ? 12.802 16.013 -5.436 1.00 82.31 97 SER A CA 1
ATOM 793 C C . SER A 1 97 ? 12.798 16.209 -6.959 1.00 82.31 97 SER A C 1
ATOM 795 O O . SER A 1 97 ? 12.162 15.467 -7.707 1.00 82.31 97 SER A O 1
ATOM 797 N N . LYS A 1 98 ? 13.489 17.260 -7.425 1.00 61.88 98 LYS A N 1
ATOM 798 C CA . LYS A 1 98 ? 13.395 17.768 -8.808 1.00 61.88 98 LYS A CA 1
ATOM 799 C C . LYS A 1 98 ? 13.858 16.777 -9.885 1.00 61.88 98 LYS A C 1
ATOM 801 O O . LYS A 1 98 ? 13.369 16.864 -11.007 1.00 61.88 98 LYS A O 1
ATOM 806 N N . ASP A 1 99 ? 14.700 15.805 -9.533 1.00 65.56 99 ASP A N 1
ATOM 807 C CA . ASP A 1 99 ? 15.369 14.928 -10.504 1.00 65.56 99 ASP A CA 1
ATOM 808 C C . ASP A 1 99 ? 14.931 13.458 -10.441 1.00 65.56 99 ASP A C 1
ATOM 810 O O . ASP A 1 99 ? 15.443 12.642 -11.201 1.00 65.56 99 ASP A O 1
ATOM 814 N N . PHE A 1 100 ? 13.984 13.070 -9.579 1.00 65.25 100 PHE A N 1
ATOM 815 C CA . PHE A 1 100 ? 13.670 11.645 -9.380 1.00 65.25 100 PHE A CA 1
ATOM 816 C C . PHE A 1 100 ? 13.141 10.962 -10.647 1.00 65.25 100 PHE A C 1
ATOM 818 O O . PHE A 1 100 ? 13.624 9.904 -11.039 1.00 65.25 100 PHE A O 1
ATOM 825 N N . SER A 1 101 ? 12.197 11.601 -11.344 1.00 62.59 101 SER A N 1
ATOM 826 C CA . SER A 1 101 ? 11.680 11.093 -12.622 1.00 62.59 101 SER A CA 1
ATOM 827 C C . SER A 1 101 ? 12.758 11.098 -13.714 1.00 62.59 101 SER A C 1
ATOM 829 O O . SER A 1 101 ? 12.853 10.158 -14.499 1.00 62.59 101 SER A O 1
ATOM 831 N N . GLN A 1 102 ? 13.630 12.112 -13.747 1.00 63.69 102 GLN A N 1
ATOM 832 C CA . GLN A 1 102 ? 14.734 12.172 -14.712 1.00 63.69 102 GLN A CA 1
ATOM 833 C C . GLN A 1 102 ? 15.791 11.084 -14.462 1.00 63.69 102 GLN A C 1
ATOM 835 O O . GLN A 1 102 ? 16.264 10.475 -15.418 1.00 63.69 102 GLN A O 1
ATOM 840 N N . ALA A 1 103 ? 16.114 10.793 -13.199 1.00 64.69 103 ALA A N 1
ATOM 841 C CA . ALA A 1 103 ? 17.063 9.754 -12.805 1.00 64.69 103 ALA A CA 1
ATOM 842 C C . ALA A 1 103 ? 16.546 8.329 -13.078 1.00 64.69 103 ALA A C 1
ATOM 844 O O . ALA A 1 103 ? 17.334 7.445 -13.399 1.00 64.69 103 ALA A O 1
ATOM 845 N N . PHE A 1 104 ? 15.231 8.099 -12.986 1.00 62.84 104 PHE A N 1
ATOM 846 C CA . PHE A 1 104 ? 14.617 6.816 -13.356 1.00 62.84 104 PHE A CA 1
ATOM 847 C C . PHE A 1 104 ? 14.507 6.643 -14.875 1.00 62.84 104 PHE A C 1
ATOM 849 O O . PHE A 1 104 ? 14.782 5.567 -15.397 1.00 62.84 104 PHE A O 1
ATOM 856 N N . ASN A 1 105 ? 14.165 7.709 -15.602 1.00 60.34 105 ASN A N 1
ATOM 857 C CA . ASN A 1 105 ? 14.018 7.656 -17.058 1.00 60.34 105 ASN A CA 1
ATOM 858 C C . ASN A 1 105 ? 15.352 7.571 -17.816 1.00 60.34 105 ASN A C 1
ATOM 860 O O . ASN A 1 105 ? 15.356 7.180 -18.981 1.00 60.34 105 ASN A O 1
ATOM 864 N N . SER A 1 106 ? 16.475 7.934 -17.189 1.00 63.03 106 SER A N 1
ATOM 865 C CA . SER A 1 106 ? 17.807 7.842 -17.801 1.00 63.03 106 SER A CA 1
ATOM 866 C C . SER A 1 106 ? 18.404 6.430 -17.772 1.00 63.03 106 SER A C 1
ATOM 868 O O . SER A 1 106 ? 19.381 6.168 -18.473 1.00 63.03 106 SER A O 1
ATOM 870 N N . LEU A 1 107 ? 17.814 5.505 -17.005 1.00 63.28 107 LEU A N 1
ATOM 871 C CA . LEU A 1 107 ? 18.241 4.111 -16.911 1.00 63.28 107 LEU A CA 1
ATOM 872 C C . LEU A 1 107 ? 17.212 3.203 -17.592 1.00 63.28 107 LEU A C 1
ATOM 874 O O . LEU A 1 107 ? 16.081 3.080 -17.133 1.00 63.28 107 LEU A O 1
ATOM 878 N N . SER A 1 108 ? 17.609 2.505 -18.660 1.00 56.94 108 SER A N 1
ATOM 879 C CA . SER A 1 108 ? 16.713 1.644 -19.454 1.00 56.94 108 SER A CA 1
ATOM 880 C C . SER A 1 108 ? 16.036 0.529 -18.647 1.00 56.94 108 SER A C 1
ATOM 882 O O . SER A 1 108 ? 14.949 0.083 -19.006 1.00 56.94 108 SER A O 1
ATOM 884 N N . SER A 1 109 ? 16.664 0.086 -17.554 1.00 56.59 109 SER A N 1
ATOM 885 C CA . SER A 1 109 ? 16.118 -0.902 -16.613 1.00 56.59 109 SER A CA 1
ATOM 886 C C . SER A 1 109 ? 15.082 -0.327 -15.641 1.00 56.59 109 SER A C 1
ATOM 888 O O . SER A 1 109 ? 14.342 -1.087 -15.023 1.00 56.59 109 SER A O 1
ATOM 890 N N . LEU A 1 110 ? 15.031 0.999 -15.496 1.00 59.88 110 LEU A N 1
ATOM 891 C CA . LEU A 1 110 ? 14.123 1.740 -14.616 1.00 59.88 110 LEU A CA 1
ATOM 892 C C . LEU A 1 110 ? 13.115 2.587 -15.402 1.00 59.88 110 LEU A C 1
ATOM 894 O O . LEU A 1 110 ? 12.349 3.347 -14.806 1.00 59.88 110 LEU A O 1
ATOM 898 N N . TYR A 1 111 ? 13.105 2.449 -16.731 1.00 58.12 111 TYR A N 1
ATOM 899 C CA . TYR A 1 111 ? 12.219 3.194 -17.605 1.00 58.12 111 TYR A CA 1
ATOM 900 C C . TYR A 1 111 ? 10.764 2.816 -17.330 1.00 58.12 111 TYR A C 1
ATOM 902 O O . TYR A 1 111 ? 10.288 1.744 -17.703 1.00 58.12 111 TYR A O 1
ATOM 910 N N . VAL A 1 112 ? 10.049 3.729 -16.682 1.00 59.03 112 VAL A N 1
ATOM 911 C CA . VAL A 1 112 ? 8.610 3.642 -16.457 1.00 59.03 112 VAL A CA 1
ATOM 912 C C . VAL A 1 112 ? 8.014 4.947 -16.959 1.00 59.03 112 VAL A C 1
ATOM 914 O O . VAL A 1 112 ? 7.978 5.951 -16.247 1.00 59.03 112 VAL A O 1
ATOM 917 N N . TRP A 1 113 ? 7.561 4.958 -18.215 1.00 56.69 113 TRP A N 1
ATOM 918 C CA . TRP A 1 113 ? 6.878 6.130 -18.753 1.00 56.69 113 TRP A CA 1
ATOM 919 C C . TRP A 1 113 ? 5.483 6.241 -18.138 1.00 56.69 113 TRP A C 1
ATOM 921 O O . TRP A 1 113 ? 4.555 5.528 -18.521 1.00 56.69 113 TRP A O 1
ATOM 931 N N . PHE A 1 114 ? 5.340 7.146 -17.171 1.00 66.62 114 PHE A N 1
ATOM 932 C CA . PHE A 1 114 ? 4.050 7.504 -16.598 1.00 66.62 114 PHE A CA 1
ATOM 933 C C . PHE A 1 114 ? 3.952 9.037 -16.464 1.00 66.62 114 PHE A C 1
ATOM 935 O O . PHE A 1 114 ? 4.529 9.617 -15.540 1.00 66.62 114 PHE A O 1
ATOM 942 N N . PRO A 1 115 ? 3.247 9.731 -17.382 1.00 58.97 115 PRO A N 1
ATOM 943 C CA . PRO A 1 115 ? 3.290 11.196 -17.512 1.00 58.97 115 PRO A CA 1
ATOM 944 C C . PRO A 1 115 ? 2.694 11.969 -16.320 1.00 58.97 115 PRO A C 1
ATOM 946 O O . PRO A 1 115 ? 2.821 13.189 -16.261 1.00 58.97 115 PRO A O 1
ATOM 949 N N . PHE A 1 116 ? 2.099 11.271 -15.347 1.00 73.12 116 PHE A N 1
ATOM 950 C CA . PHE A 1 116 ? 1.539 11.847 -14.121 1.00 73.12 116 PHE A CA 1
ATOM 951 C C . PHE A 1 116 ? 2.091 11.188 -12.846 1.00 73.12 116 PHE A C 1
ATOM 953 O O . PHE A 1 116 ? 1.394 11.083 -11.838 1.00 73.12 116 PHE A O 1
ATOM 960 N N . TYR A 1 117 ? 3.336 10.702 -12.888 1.00 76.00 117 TYR A N 1
ATOM 961 C CA . TYR A 1 117 ? 3.927 9.926 -11.790 1.00 76.00 117 TYR A CA 1
ATOM 962 C C . TYR A 1 117 ? 4.003 10.704 -10.482 1.00 76.00 117 TYR A C 1
ATOM 964 O O . TYR A 1 117 ? 3.563 10.206 -9.454 1.00 76.00 117 TYR A O 1
ATOM 972 N N . ASN A 1 118 ? 4.443 11.961 -10.515 1.00 80.19 118 ASN A N 1
ATOM 973 C CA . ASN A 1 118 ? 4.518 12.775 -9.300 1.00 80.19 118 ASN A CA 1
ATOM 974 C C . ASN A 1 118 ? 3.127 13.050 -8.703 1.00 80.19 118 ASN A C 1
ATOM 976 O O . ASN A 1 118 ? 2.948 12.972 -7.492 1.00 80.19 118 ASN A O 1
ATOM 980 N N . GLN A 1 119 ? 2.118 13.319 -9.537 1.00 85.31 119 GLN A N 1
ATOM 981 C CA . GLN A 1 119 ? 0.737 13.515 -9.085 1.00 85.31 119 GLN A CA 1
ATOM 982 C C . GLN A 1 119 ? 0.169 12.237 -8.464 1.00 85.31 119 GLN A C 1
ATOM 984 O O . GLN A 1 119 ? -0.517 12.300 -7.446 1.00 85.31 119 GLN A O 1
ATOM 989 N N . TYR A 1 120 ? 0.482 11.085 -9.056 1.00 84.44 120 TYR A N 1
ATOM 990 C CA . TYR A 1 120 ? 0.124 9.781 -8.518 1.00 84.44 120 TYR A CA 1
ATOM 991 C C . TYR A 1 120 ? 0.776 9.531 -7.147 1.00 84.44 120 TYR A C 1
ATOM 993 O O . TYR A 1 120 ? 0.067 9.198 -6.200 1.00 84.44 120 TYR A O 1
ATOM 1001 N N . LEU A 1 121 ? 2.084 9.792 -7.001 1.00 85.56 121 LEU A N 1
ATOM 1002 C CA . LEU A 1 121 ? 2.788 9.657 -5.718 1.00 85.56 121 LEU A CA 1
ATOM 1003 C C . LEU A 1 121 ? 2.197 10.567 -4.633 1.00 85.56 121 LEU A C 1
ATOM 1005 O O . LEU A 1 121 ? 2.034 10.143 -3.491 1.00 85.56 121 LEU A O 1
ATOM 1009 N N . LEU A 1 122 ? 1.850 11.812 -4.978 1.00 89.25 122 LEU A N 1
ATOM 1010 C CA . LEU A 1 122 ? 1.210 12.742 -4.043 1.00 89.25 122 LEU A CA 1
ATOM 1011 C C . LEU A 1 122 ? -0.182 12.268 -3.628 1.00 89.25 122 LEU A C 1
ATOM 1013 O O . LEU A 1 122 ? -0.528 12.359 -2.451 1.00 89.25 122 LEU A O 1
ATOM 1017 N N . LEU A 1 123 ? -0.976 11.755 -4.569 1.00 91.19 123 LEU A N 1
ATOM 1018 C CA . LEU A 1 123 ? -2.295 11.209 -4.265 1.00 91.19 123 LEU A CA 1
ATOM 1019 C C . LEU A 1 123 ? -2.179 10.018 -3.305 1.00 91.19 123 LEU A C 1
ATOM 1021 O O . LEU A 1 123 ? -2.872 9.983 -2.287 1.00 91.19 123 LEU A O 1
ATOM 1025 N N . GLU A 1 124 ? -1.274 9.081 -3.592 1.00 90.50 124 GLU A N 1
ATOM 1026 C CA . GLU A 1 124 ? -1.002 7.928 -2.731 1.00 90.50 124 GLU A CA 1
ATOM 1027 C C . GLU A 1 124 ? -0.537 8.371 -1.335 1.00 90.50 124 GLU A C 1
ATOM 1029 O O . GLU A 1 124 ? -1.066 7.902 -0.323 1.00 90.50 124 GLU A O 1
ATOM 1034 N N . ALA A 1 125 ? 0.362 9.355 -1.259 1.00 93.62 125 ALA A N 1
ATOM 1035 C CA . ALA A 1 125 ? 0.812 9.927 0.005 1.00 93.62 125 ALA A CA 1
ATOM 1036 C C . ALA A 1 125 ? -0.340 10.505 0.840 1.00 93.62 125 ALA A C 1
ATOM 1038 O O . ALA A 1 125 ? -0.434 10.235 2.040 1.00 93.62 125 ALA A O 1
ATOM 1039 N N . VAL A 1 126 ? -1.238 11.271 0.213 1.00 94.19 126 VAL A N 1
ATOM 1040 C CA . VAL A 1 126 ? -2.411 11.849 0.883 1.00 94.19 126 VAL A CA 1
ATOM 1041 C C . VAL A 1 126 ? -3.312 10.748 1.439 1.00 94.19 126 VAL A C 1
ATOM 1043 O O . VAL A 1 126 ? -3.736 10.838 2.593 1.00 94.19 126 VAL A O 1
ATOM 1046 N N . PHE A 1 127 ? -3.567 9.685 0.670 1.00 93.25 127 PHE A N 1
ATOM 1047 C CA . PHE A 1 127 ? -4.365 8.549 1.138 1.00 93.25 127 PHE A CA 1
ATOM 1048 C C . PHE A 1 127 ? -3.735 7.846 2.346 1.00 93.25 127 PHE A C 1
ATOM 1050 O O . PHE A 1 127 ? -4.439 7.543 3.313 1.00 93.25 127 PHE A O 1
ATOM 1057 N N . LEU A 1 128 ? -2.419 7.622 2.325 1.00 95.00 128 LEU A N 1
ATOM 1058 C CA . LEU A 1 128 ? -1.689 6.969 3.414 1.00 95.00 128 LEU A CA 1
ATOM 1059 C C . LEU A 1 128 ? -1.674 7.808 4.697 1.00 95.00 128 LEU A C 1
ATOM 1061 O O . LEU A 1 128 ? -1.903 7.281 5.790 1.00 95.00 128 LEU A O 1
ATOM 1065 N N . ILE A 1 129 ? -1.462 9.119 4.571 1.00 96.44 129 ILE A N 1
ATOM 1066 C CA . ILE A 1 129 ? -1.501 10.048 5.704 1.00 96.44 129 ILE A CA 1
ATOM 1067 C C . ILE A 1 129 ? -2.919 10.116 6.273 1.00 96.44 129 ILE A C 1
ATOM 1069 O O . ILE A 1 129 ? -3.094 9.992 7.485 1.00 96.44 129 ILE A O 1
ATOM 1073 N N . ALA A 1 130 ? -3.943 10.225 5.421 1.00 95.81 130 ALA A N 1
ATOM 1074 C CA . ALA A 1 130 ? -5.337 10.227 5.857 1.00 95.81 130 ALA A CA 1
ATOM 1075 C C . ALA A 1 130 ? -5.707 8.931 6.601 1.00 95.81 130 ALA A C 1
ATOM 1077 O O . ALA A 1 130 ? -6.301 8.990 7.681 1.00 95.81 130 ALA A O 1
ATOM 1078 N N . TYR A 1 131 ? -5.303 7.767 6.079 1.00 96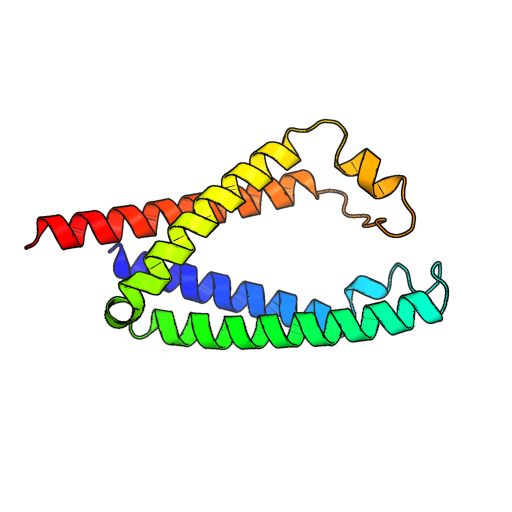.06 131 TYR A N 1
ATOM 1079 C CA . TYR A 1 131 ? -5.464 6.482 6.763 1.00 96.06 131 TYR A CA 1
ATOM 1080 C C . TYR A 1 131 ? -4.799 6.494 8.144 1.00 96.06 131 TYR A C 1
ATOM 1082 O O . TYR A 1 131 ? -5.431 6.153 9.146 1.00 96.06 131 TYR A O 1
ATOM 1090 N N . SER A 1 132 ? -3.546 6.943 8.212 1.00 96.81 132 SER A N 1
ATOM 1091 C CA . SER A 1 132 ? -2.786 7.007 9.456 1.00 96.81 132 SER A CA 1
ATOM 1092 C C . SER A 1 132 ? -3.449 7.908 10.504 1.00 96.81 132 SER A C 1
ATOM 1094 O O . SER A 1 132 ? -3.632 7.506 11.656 1.00 96.81 132 SER A O 1
ATOM 1096 N N . MET A 1 133 ? -3.919 9.092 10.096 1.00 96.06 133 MET A N 1
ATOM 1097 C CA . MET A 1 133 ? -4.666 10.002 10.967 1.00 96.06 133 MET A CA 1
ATOM 1098 C C . MET A 1 133 ? -5.930 9.336 11.524 1.00 96.06 133 MET A C 1
ATOM 1100 O O . MET A 1 133 ? -6.194 9.422 12.724 1.00 96.06 133 MET A O 1
ATOM 1104 N N . VAL A 1 134 ? -6.693 8.618 10.691 1.00 95.69 134 VAL A N 1
ATOM 1105 C CA . VAL A 1 134 ? -7.887 7.882 11.141 1.00 95.69 134 VAL A CA 1
ATOM 1106 C C . VAL A 1 134 ? -7.530 6.785 12.145 1.00 95.69 134 VAL A C 1
ATOM 1108 O O . VAL A 1 134 ? -8.245 6.625 13.138 1.00 95.69 134 VAL A O 1
ATOM 1111 N N . VAL A 1 135 ? -6.427 6.059 11.933 1.00 95.38 135 VAL A N 1
ATOM 1112 C CA . VAL A 1 135 ? -5.932 5.043 12.874 1.00 95.38 135 VAL A CA 1
ATOM 1113 C C . VAL A 1 135 ? -5.613 5.667 14.234 1.00 95.38 135 VAL A C 1
ATOM 1115 O O . VAL A 1 135 ? -6.094 5.172 15.255 1.00 95.38 135 VAL A O 1
ATOM 1118 N N . PHE A 1 136 ? -4.866 6.773 14.273 1.00 94.50 136 PHE A N 1
ATOM 1119 C CA . PHE A 1 136 ? -4.489 7.412 15.538 1.00 94.50 136 PHE A CA 1
ATOM 1120 C C . PHE A 1 136 ? -5.679 8.025 16.279 1.00 94.50 136 PHE A C 1
ATOM 1122 O O . PHE A 1 136 ? -5.795 7.851 17.493 1.00 94.50 136 PHE A O 1
ATOM 1129 N N . LEU A 1 137 ? -6.607 8.665 15.562 1.00 93.81 137 LEU A N 1
ATOM 1130 C CA . LEU A 1 137 ? -7.845 9.186 16.152 1.00 93.81 137 LEU A CA 1
ATOM 1131 C C . LEU A 1 137 ? -8.720 8.065 16.725 1.00 93.81 137 LEU A C 1
ATOM 1133 O O . LEU A 1 137 ? -9.334 8.223 17.784 1.00 93.81 137 LEU A O 1
ATOM 1137 N N . TRP A 1 138 ? -8.782 6.920 16.042 1.00 94.19 138 TRP A N 1
ATOM 1138 C CA . TRP A 1 138 ? -9.515 5.758 16.531 1.00 94.19 138 TRP A CA 1
ATOM 1139 C C . TRP A 1 138 ? -8.901 5.185 17.816 1.00 94.19 138 TRP A C 1
ATOM 1141 O O . TRP A 1 138 ? -9.649 4.907 18.755 1.00 94.19 138 TRP A O 1
ATOM 1151 N N . ILE A 1 139 ? -7.571 5.052 17.876 1.00 92.06 139 ILE A N 1
ATOM 1152 C CA . ILE A 1 139 ? -6.855 4.540 19.055 1.00 92.06 139 ILE A CA 1
ATOM 1153 C C . ILE A 1 139 ? -7.014 5.495 20.243 1.00 92.06 139 ILE A C 1
ATOM 1155 O O . ILE A 1 139 ? -7.482 5.073 21.294 1.00 92.06 139 ILE A O 1
ATOM 1159 N N . SER A 1 140 ? -6.737 6.790 20.060 1.00 87.31 140 SER A N 1
ATOM 1160 C CA . SER A 1 140 ? -6.829 7.791 21.134 1.00 87.31 140 SER A CA 1
ATOM 1161 C C . SER A 1 140 ? -8.222 7.840 21.777 1.00 87.31 140 SER A C 1
ATOM 1163 O O . SER A 1 140 ? -8.353 7.899 22.999 1.00 87.31 140 SER A O 1
ATOM 1165 N N . LYS A 1 141 ? -9.288 7.725 20.973 1.00 84.81 141 LYS A N 1
ATOM 1166 C CA . LYS A 1 141 ? -10.664 7.681 21.489 1.00 84.81 141 LYS A CA 1
ATOM 1167 C C . LYS A 1 141 ? -10.990 6.394 22.254 1.00 84.81 141 LYS A C 1
ATOM 1169 O O . LYS A 1 141 ? -11.921 6.397 23.059 1.00 84.81 141 LYS A O 1
ATOM 1174 N N . LYS A 1 142 ? -10.305 5.289 21.958 1.00 78.75 142 LYS A N 1
ATOM 1175 C CA . LYS A 1 142 ? -10.468 4.023 22.680 1.00 78.75 142 LYS A CA 1
ATOM 1176 C C . LYS A 1 142 ? -9.791 4.100 24.048 1.00 78.75 142 LYS A C 1
ATOM 1178 O O . LYS A 1 142 ? -10.403 3.689 25.027 1.00 78.75 142 LYS A O 1
ATOM 1183 N N . ASP A 1 143 ? -8.597 4.682 24.102 1.00 73.38 143 ASP A N 1
ATOM 1184 C CA . ASP A 1 143 ? -7.808 4.804 25.331 1.00 73.38 143 ASP A CA 1
ATOM 1185 C C . ASP A 1 143 ? -8.427 5.827 26.304 1.00 73.38 143 ASP A C 1
ATOM 1187 O O . ASP A 1 143 ? -8.447 5.597 27.504 1.00 73.38 143 ASP A O 1
ATOM 1191 N N . GLY A 1 144 ? -9.047 6.903 25.801 1.00 63.59 144 GLY A N 1
ATOM 1192 C CA . GLY A 1 144 ? -9.794 7.872 26.624 1.00 63.59 144 GLY A CA 1
ATOM 1193 C C . GLY A 1 144 ? -11.199 7.429 27.069 1.00 63.59 144 GLY A C 1
ATOM 1194 O O . GLY A 1 144 ? -11.966 8.251 27.564 1.00 63.59 144 GLY A O 1
ATOM 1195 N N . LYS A 1 145 ? -11.581 6.171 26.820 1.00 56.56 145 LYS A N 1
ATOM 1196 C CA . LYS A 1 145 ? -12.852 5.559 27.257 1.00 56.56 145 LYS A CA 1
ATOM 1197 C C . LYS A 1 145 ? -12.654 4.403 28.247 1.00 56.56 145 LYS A C 1
ATOM 1199 O O . LYS A 1 145 ? -13.631 3.719 28.557 1.00 56.56 145 LYS A O 1
ATOM 1204 N N . GLN A 1 146 ? -11.413 4.166 28.668 1.00 45.31 146 GLN A N 1
ATOM 1205 C CA . GLN A 1 146 ? -11.072 3.316 29.810 1.00 45.31 146 GLN A CA 1
ATOM 1206 C C . GLN A 1 146 ? -11.119 4.148 31.088 1.00 45.31 146 GLN A C 1
ATOM 1208 O O . GLN A 1 146 ? -11.508 3.563 32.120 1.00 45.31 146 GLN A O 1
#

Radius of gyration: 18.12 Å; Cα contacts (8 Å, |Δi|>4): 122; chains: 1; bounding box: 36×32×57 Å

Secondary structure (DSSP, 8-state):
-HHHHHHHHHHHHHHHHHHHHHHHHTTGGGTTTTTTS-HHHHHHHHHHHHHHHHHHHHHHHHHHHHHHTTTTTHHHHHHHHHHHHHHHHHHHHHHH-TTHHHHHHTSTTT----TTHHHHHHHHHHHHHHHHHHHHHHHHHHHTT-

Mean predicted aligned error: 5.88 Å

Solvent-accessible surface area (backbone atoms only — not comparable to full-atom values): 7675 Å² total; per-residue (Å²): 109,57,69,59,53,52,30,49,52,30,51,53,50,22,53,49,32,42,53,51,14,50,41,26,57,69,44,59,80,44,68,87,42,63,89,75,48,57,69,69,58,50,56,52,50,50,54,52,26,36,51,52,13,52,53,28,46,52,50,22,54,50,28,58,53,38,45,74,44,47,77,85,38,42,70,59,52,53,53,49,23,54,49,27,36,56,48,16,52,49,31,46,53,50,52,69,43,91,51,54,68,59,62,31,58,73,33,85,93,52,56,69,95,54,101,55,50,52,62,49,36,43,51,52,16,51,54,27,36,52,52,18,52,48,47,53,56,43,50,54,59,53,65,77,70,113

Nearest PDB structures (foldseek):
  8qae-assembly1_A  TM=3.877E-01  e=6.432E+00  synthetic construct